Protein AF-A0A072TJ03-F1 (afdb_monomer_lite)

Foldseek 3Di:
DDDDPVPDDDDLPDKDWADDPDQADDDPQKDWDWDQDPLNQDIWIWIQHNVRDIGRDLVSVQVVCVVPVDPVRDHSVSDDGDGTGIDPVSDDVVSVVVVVVVVVVD

Secondary structure (DSSP, 8-state):
----GGG----TTS--EEPPS-PPPPPTT-EEEEEE-TTSS-EEEEEE-TTS-EE-SHHHHHHHHHHS--TT---GGG----PPEE-GGGS-HHHHHHHHHHHTT-

Radius of gyration: 17.89 Å; chains: 1; bounding box: 37×45×46 Å

InterPro domains:
  IPR001739 Methyl-CpG DNA binding [PF01429] (24-88)
  IPR001739 Methyl-CpG DNA binding [PS50982] (16-86)
  IPR001739 Methyl-CpG DNA binding [SM00391] (18-93)
  IPR016177 DNA-binding domain superfamily [SSF54171] (2-91)

Organism: Medicago truncatula (NCBI:txid3880)

Sequence (106 aa):
MVYDPADIEYDSSRIWVIYKPNIPKTPQGFKRIMVLRKDYSKLDSNYITPTGKNLRTRNEIATYLKDHPQPSGVSASEFNFSSPKVMQDTIPEFIVKLKDSAEKKS

Structure (mmCIF, N/CA/C/O backbone):
data_AF-A0A072TJ03-F1
#
_entry.id   AF-A0A072TJ03-F1
#
loop_
_atom_site.group_PDB
_atom_site.id
_atom_site.type_symbol
_atom_site.label_atom_id
_atom_site.label_alt_id
_atom_site.label_comp_id
_atom_site.label_asym_id
_atom_site.label_entity_id
_atom_site.label_seq_id
_atom_site.pdbx_PDB_ins_code
_atom_site.Cartn_x
_atom_site.Cartn_y
_atom_site.Cartn_z
_atom_site.occupancy
_atom_site.B_iso_or_equiv
_atom_site.auth_seq_id
_atom_site.auth_comp_id
_atom_site.auth_asym_id
_atom_site.auth_atom_id
_atom_site.pdbx_PDB_model_num
ATOM 1 N N . MET A 1 1 ? 15.581 -27.764 1.364 1.00 39.78 1 MET A N 1
ATOM 2 C CA . MET A 1 1 ? 16.361 -26.844 0.515 1.00 39.78 1 MET A CA 1
ATOM 3 C C . MET A 1 1 ? 15.803 -25.460 0.767 1.00 39.78 1 MET A C 1
ATOM 5 O O . MET A 1 1 ? 14.614 -25.258 0.554 1.00 39.78 1 MET A O 1
ATOM 9 N N . VAL A 1 2 ? 16.599 -24.586 1.371 1.00 45.44 2 VAL A N 1
ATOM 10 C CA . VAL A 1 2 ? 16.215 -23.203 1.672 1.00 45.44 2 VAL A CA 1
ATOM 11 C C . VAL A 1 2 ? 16.687 -22.402 0.463 1.00 45.44 2 VAL A C 1
ATOM 13 O O . VAL A 1 2 ? 17.881 -22.419 0.188 1.00 45.44 2 VAL A O 1
ATOM 16 N N . TYR A 1 3 ? 15.774 -21.826 -0.317 1.00 45.59 3 TYR A N 1
ATOM 17 C CA . TYR A 1 3 ? 16.163 -20.914 -1.395 1.00 45.59 3 TYR A CA 1
ATOM 18 C C . TYR A 1 3 ? 16.737 -19.649 -0.752 1.00 45.59 3 TYR A C 1
ATOM 20 O O . TYR A 1 3 ? 16.064 -19.047 0.091 1.00 45.59 3 TYR A O 1
ATOM 28 N N . ASP A 1 4 ? 17.960 -19.267 -1.118 1.00 53.72 4 ASP A N 1
ATOM 29 C CA . ASP A 1 4 ? 18.486 -17.950 -0.775 1.00 53.72 4 ASP A CA 1
ATOM 30 C C . ASP A 1 4 ? 17.688 -16.911 -1.589 1.00 53.72 4 ASP A C 1
ATOM 32 O O . ASP A 1 4 ? 17.541 -17.074 -2.805 1.00 53.72 4 ASP A O 1
ATOM 36 N N . PRO A 1 5 ? 17.100 -15.868 -0.972 1.00 54.75 5 PRO A N 1
ATOM 37 C CA . PRO A 1 5 ? 16.388 -14.819 -1.704 1.00 54.75 5 PRO A CA 1
ATOM 38 C C . PRO A 1 5 ? 17.244 -14.107 -2.770 1.00 54.75 5 PRO A C 1
ATOM 40 O O . PRO A 1 5 ? 16.680 -13.389 -3.596 1.00 54.75 5 PRO A O 1
ATOM 43 N N . ALA A 1 6 ? 18.568 -14.299 -2.771 1.00 58.19 6 ALA A N 1
ATOM 44 C CA . ALA A 1 6 ? 19.477 -13.802 -3.800 1.00 58.19 6 ALA A CA 1
ATOM 45 C C . ALA A 1 6 ? 19.454 -14.586 -5.135 1.00 58.19 6 ALA A C 1
ATOM 47 O O . ALA A 1 6 ? 19.929 -14.050 -6.132 1.00 58.19 6 ALA A O 1
ATOM 48 N N . ASP A 1 7 ? 18.869 -15.790 -5.192 1.00 57.75 7 ASP A N 1
ATOM 49 C CA . ASP A 1 7 ? 18.930 -16.676 -6.376 1.00 57.75 7 ASP A CA 1
ATOM 50 C C . ASP A 1 7 ? 17.743 -16.529 -7.346 1.00 57.75 7 ASP A C 1
ATOM 52 O O . ASP A 1 7 ? 17.534 -17.353 -8.239 1.00 57.75 7 ASP A O 1
ATOM 56 N N . ILE A 1 8 ? 16.912 -15.501 -7.171 1.00 68.00 8 ILE A N 1
ATOM 57 C CA . ILE A 1 8 ? 15.801 -15.249 -8.089 1.00 68.00 8 ILE A CA 1
ATOM 58 C C . ILE A 1 8 ? 16.332 -14.458 -9.288 1.00 68.00 8 ILE A C 1
ATOM 60 O O . ILE A 1 8 ? 16.556 -13.252 -9.192 1.00 68.00 8 ILE A O 1
ATOM 64 N N . GLU A 1 9 ? 16.513 -15.131 -10.427 1.00 65.50 9 GLU A N 1
ATOM 65 C CA . GLU A 1 9 ? 16.776 -14.455 -11.699 1.00 65.50 9 GLU A CA 1
ATOM 66 C C . GLU A 1 9 ? 15.559 -13.614 -12.105 1.00 65.50 9 GLU A C 1
ATOM 68 O O . GLU A 1 9 ? 14.456 -14.115 -12.344 1.00 65.50 9 GLU A O 1
ATOM 73 N N . TYR A 1 10 ? 15.769 -12.303 -12.164 1.00 64.50 10 TYR A N 1
ATOM 74 C CA . TYR A 1 10 ? 14.776 -11.342 -12.614 1.00 64.50 10 TYR A CA 1
ATOM 75 C C . TYR A 1 10 ? 14.665 -11.414 -14.138 1.00 64.50 10 TYR A C 1
ATOM 77 O O . TYR A 1 10 ? 15.500 -10.856 -14.848 1.00 64.50 10 TYR A O 1
ATOM 85 N N . ASP A 1 11 ? 13.634 -12.078 -14.658 1.00 67.81 11 ASP A N 1
ATOM 86 C CA . ASP A 1 11 ? 13.281 -11.936 -16.070 1.00 67.81 11 ASP A CA 1
ATOM 87 C C . ASP A 1 11 ? 12.368 -10.714 -16.293 1.00 67.81 11 ASP A C 1
ATOM 89 O O . ASP A 1 11 ? 11.627 -10.277 -15.405 1.00 67.81 11 ASP A O 1
ATOM 93 N N . SER A 1 12 ? 12.419 -10.144 -17.497 1.00 64.62 12 SER A N 1
ATOM 94 C CA . SER A 1 12 ? 11.573 -9.018 -17.914 1.00 64.62 12 SER A CA 1
ATOM 95 C C . SER A 1 12 ? 10.163 -9.449 -18.341 1.00 64.62 12 SER A C 1
ATOM 97 O O . SER A 1 12 ? 9.393 -8.635 -18.854 1.00 64.62 12 SER A O 1
ATOM 99 N N . SER A 1 13 ? 9.791 -10.720 -18.132 1.00 69.31 13 SER A N 1
ATOM 100 C CA . SER A 1 13 ? 8.449 -11.218 -18.455 1.00 69.31 13 SER A CA 1
ATOM 101 C C . SER A 1 13 ? 7.402 -10.762 -17.433 1.00 69.31 13 SER A C 1
ATOM 103 O O . SER A 1 13 ? 6.198 -10.820 -17.700 1.00 69.31 13 SER A O 1
ATOM 105 N N . ARG A 1 14 ? 7.844 -10.300 -16.254 1.00 75.50 14 ARG A N 1
ATOM 106 C CA . ARG A 1 14 ? 6.997 -9.868 -15.136 1.00 75.50 14 ARG A CA 1
ATOM 107 C C . ARG A 1 14 ? 7.518 -8.576 -14.522 1.00 75.50 14 ARG A C 1
ATOM 109 O O . ARG A 1 14 ? 8.696 -8.256 -14.599 1.00 75.50 14 ARG A O 1
ATOM 116 N N . ILE A 1 15 ? 6.616 -7.861 -13.855 1.00 81.56 15 ILE A N 1
ATOM 117 C CA . ILE A 1 15 ? 6.956 -6.647 -13.112 1.00 81.56 15 ILE A CA 1
ATOM 118 C C . ILE A 1 15 ? 7.353 -7.032 -11.700 1.00 81.56 15 ILE A C 1
ATOM 120 O O . ILE A 1 15 ? 6.561 -7.623 -10.959 1.00 81.56 15 ILE A O 1
ATOM 124 N N . TRP A 1 16 ? 8.563 -6.646 -11.323 1.00 82.44 16 TRP A N 1
ATOM 125 C CA . TRP A 1 16 ? 9.123 -6.946 -10.019 1.00 82.44 16 TRP A CA 1
ATOM 126 C C . TRP A 1 16 ? 8.909 -5.796 -9.041 1.00 82.44 16 TRP A C 1
ATOM 128 O O . TRP A 1 16 ? 8.929 -4.609 -9.393 1.00 82.44 16 TRP A O 1
ATOM 138 N N . VAL A 1 17 ? 8.686 -6.159 -7.778 1.00 85.50 17 VAL A N 1
ATOM 139 C CA . VAL A 1 17 ? 8.510 -5.208 -6.682 1.00 85.50 17 VAL A CA 1
ATOM 140 C C . VAL A 1 17 ? 9.380 -5.587 -5.493 1.00 85.50 17 VAL A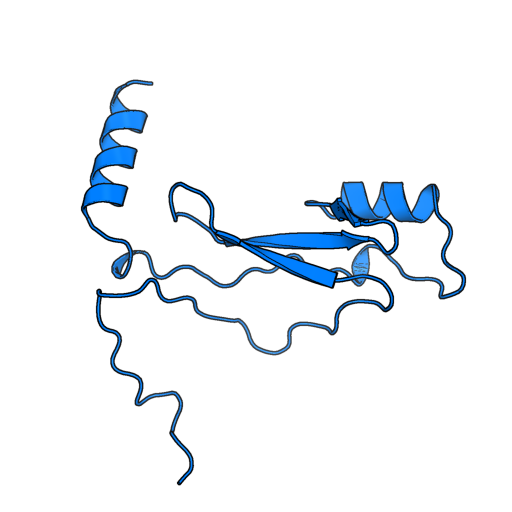 C 1
ATOM 142 O O . VAL A 1 17 ? 9.452 -6.750 -5.108 1.00 85.50 17 VAL A O 1
ATOM 145 N N . ILE A 1 18 ? 10.001 -4.586 -4.870 1.00 83.50 18 ILE A N 1
ATOM 146 C CA . ILE A 1 18 ? 10.853 -4.777 -3.693 1.00 83.50 18 ILE A CA 1
ATOM 147 C C . ILE A 1 18 ? 10.095 -4.321 -2.450 1.00 83.50 18 ILE A C 1
ATOM 149 O O . ILE A 1 18 ? 9.775 -3.135 -2.298 1.00 83.50 18 ILE A O 1
ATOM 153 N N . TYR A 1 19 ? 9.813 -5.263 -1.550 1.00 80.75 19 TYR A N 1
ATOM 154 C CA . TYR A 1 19 ? 9.220 -4.975 -0.247 1.00 80.75 19 TYR A CA 1
ATOM 155 C C . TYR A 1 19 ? 10.270 -4.475 0.742 1.00 80.75 19 TYR A C 1
ATOM 157 O O . TYR A 1 19 ? 11.399 -4.956 0.781 1.00 80.75 19 TYR A O 1
ATOM 165 N N . LYS A 1 20 ? 9.866 -3.535 1.599 1.00 79.38 20 LYS A N 1
ATOM 166 C CA . LYS A 1 20 ? 10.642 -3.197 2.794 1.00 79.38 20 LYS A CA 1
ATOM 167 C C . LYS A 1 20 ? 10.330 -4.208 3.903 1.00 79.38 20 LYS A C 1
ATOM 169 O O . LYS A 1 20 ? 9.153 -4.535 4.075 1.00 79.38 20 LYS A O 1
ATOM 174 N N . PRO A 1 21 ? 11.332 -4.678 4.664 1.00 77.06 21 PRO A N 1
ATOM 175 C CA . PRO A 1 21 ? 11.087 -5.508 5.838 1.00 77.06 21 PRO A CA 1
ATOM 176 C C . PRO A 1 21 ? 10.352 -4.717 6.933 1.00 77.06 21 PRO A C 1
ATOM 178 O O . PRO A 1 21 ? 10.278 -3.487 6.888 1.00 77.06 21 PRO A O 1
ATOM 181 N N . ASN A 1 22 ? 9.829 -5.429 7.936 1.00 79.81 22 ASN A N 1
ATOM 182 C CA . ASN A 1 22 ? 9.220 -4.857 9.148 1.00 79.81 22 ASN A CA 1
ATOM 183 C C . ASN A 1 22 ? 7.977 -3.984 8.901 1.00 79.81 22 ASN A C 1
ATOM 185 O O . ASN A 1 22 ? 7.768 -2.960 9.552 1.00 79.81 22 ASN A O 1
ATOM 189 N N . ILE A 1 23 ? 7.120 -4.390 7.962 1.00 80.19 23 ILE A N 1
ATOM 190 C CA . ILE A 1 23 ? 5.814 -3.752 7.775 1.00 80.19 23 ILE A CA 1
ATOM 191 C C . ILE A 1 23 ? 4.915 -4.117 8.970 1.00 80.19 23 ILE A C 1
ATOM 193 O O . ILE A 1 23 ? 4.703 -5.307 9.210 1.00 80.19 23 ILE A O 1
ATOM 197 N N . PRO A 1 24 ? 4.347 -3.132 9.693 1.00 84.50 24 PRO A N 1
ATOM 198 C CA . PRO A 1 24 ? 3.424 -3.397 10.788 1.00 84.50 24 PRO A CA 1
ATOM 199 C C . PRO A 1 24 ? 2.217 -4.213 10.329 1.00 84.50 24 PRO A C 1
ATOM 201 O O . PRO A 1 24 ? 1.725 -4.060 9.204 1.00 84.50 24 PRO A O 1
ATOM 204 N N . LYS A 1 25 ? 1.713 -5.064 11.225 1.00 86.44 25 LYS A N 1
ATOM 205 C CA . LYS A 1 25 ? 0.488 -5.823 10.979 1.00 86.44 25 LYS A CA 1
ATOM 206 C C 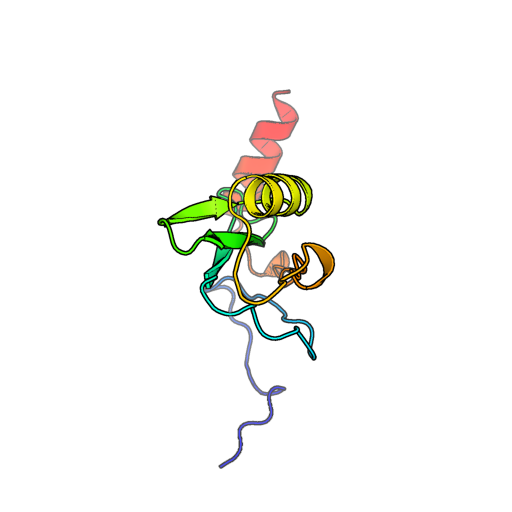. LYS A 1 25 ? -0.679 -4.855 10.782 1.00 86.44 25 LYS A C 1
ATOM 208 O O . LYS A 1 25 ? -0.786 -3.845 11.469 1.00 86.44 25 LYS A O 1
ATOM 213 N N . THR A 1 26 ? -1.554 -5.168 9.831 1.00 90.12 26 THR A N 1
ATOM 214 C CA . THR A 1 26 ? -2.763 -4.370 9.596 1.00 90.12 26 THR A CA 1
ATOM 215 C C . THR A 1 26 ? -3.692 -4.446 10.813 1.00 90.12 26 THR A C 1
ATOM 217 O O . THR A 1 26 ? -3.901 -5.557 11.313 1.00 90.12 26 THR A O 1
ATOM 220 N N . PRO A 1 27 ? -4.262 -3.313 11.270 1.00 90.81 27 PRO A N 1
ATOM 221 C CA . PRO A 1 27 ? -5.233 -3.307 12.360 1.00 90.81 27 PRO A CA 1
ATOM 222 C C . PRO A 1 27 ? -6.422 -4.239 12.098 1.00 90.81 27 PRO A C 1
ATOM 224 O O . PRO A 1 27 ? -6.873 -4.399 10.960 1.00 90.81 27 PRO A O 1
ATOM 227 N N . GLN A 1 28 ? -6.945 -4.855 13.160 1.00 88.94 28 GLN A N 1
ATOM 228 C CA . GLN A 1 28 ? -8.042 -5.819 13.059 1.00 88.94 28 GLN A CA 1
ATOM 229 C C . GLN A 1 28 ? -9.291 -5.197 12.413 1.00 88.94 28 GLN A C 1
ATOM 231 O O . GLN A 1 28 ? -9.633 -4.043 12.657 1.00 88.94 28 GLN A O 1
ATOM 236 N N . GLY A 1 29 ? -9.975 -5.977 11.572 1.00 89.19 29 GLY A N 1
ATOM 237 C CA . GLY A 1 29 ? -11.168 -5.539 10.838 1.00 89.19 29 GLY A CA 1
ATOM 238 C C . GLY A 1 29 ? -10.865 -4.780 9.544 1.00 89.19 29 GLY A C 1
ATOM 239 O O . GLY A 1 29 ? -11.744 -4.668 8.693 1.00 89.19 29 GLY A O 1
ATOM 240 N N . PHE A 1 30 ? -9.627 -4.329 9.344 1.00 93.12 30 PHE A N 1
ATOM 241 C CA . PHE A 1 30 ? -9.191 -3.726 8.091 1.00 93.12 30 PHE A CA 1
ATOM 242 C C . PHE A 1 30 ? -8.424 -4.737 7.241 1.00 93.12 30 PHE A C 1
ATOM 244 O O . PHE A 1 30 ? -7.750 -5.635 7.748 1.00 93.12 30 PHE A O 1
ATOM 251 N N . LYS A 1 31 ? -8.497 -4.573 5.921 1.00 93.62 31 LYS A N 1
ATOM 252 C CA . LYS A 1 31 ? -7.676 -5.328 4.970 1.00 93.62 31 LYS A CA 1
ATOM 253 C C . LYS A 1 31 ? -6.804 -4.362 4.195 1.00 93.62 31 LYS A C 1
ATOM 255 O O . LYS A 1 31 ? -7.317 -3.462 3.536 1.00 93.62 31 LYS A O 1
ATOM 260 N N . ARG A 1 32 ? -5.490 -4.553 4.251 1.00 93.75 32 ARG A N 1
ATOM 261 C CA . ARG A 1 32 ? -4.560 -3.803 3.412 1.00 93.75 32 ARG A CA 1
ATOM 262 C C . ARG A 1 32 ? -4.526 -4.422 2.021 1.00 93.75 32 ARG A C 1
ATOM 264 O O . ARG A 1 32 ? -4.306 -5.622 1.890 1.00 93.75 32 ARG A O 1
ATOM 271 N N . ILE A 1 33 ? -4.717 -3.597 1.001 1.00 92.88 33 ILE A N 1
ATOM 272 C CA . ILE A 1 33 ? -4.622 -3.993 -0.403 1.00 92.88 33 ILE A CA 1
ATOM 273 C C . ILE A 1 33 ? -3.620 -3.113 -1.137 1.00 92.88 33 ILE A C 1
ATOM 275 O O . ILE A 1 33 ? -3.277 -2.011 -0.705 1.00 92.88 33 ILE A O 1
ATOM 279 N N . MET A 1 34 ? -3.144 -3.627 -2.260 1.00 91.69 34 MET A N 1
ATOM 280 C CA . MET A 1 34 ? -2.060 -3.047 -3.030 1.00 91.69 34 MET A CA 1
ATOM 281 C C . MET A 1 34 ? -2.524 -2.899 -4.467 1.00 91.69 34 MET A C 1
ATOM 283 O O . MET A 1 34 ? -2.946 -3.873 -5.084 1.00 91.69 34 MET A O 1
ATOM 287 N N . VAL A 1 35 ? -2.510 -1.667 -4.967 1.00 91.62 35 VAL A N 1
ATOM 288 C CA . VAL A 1 35 ? -3.050 -1.326 -6.283 1.00 91.62 35 VAL A CA 1
ATOM 289 C C . VAL A 1 35 ? -1.919 -0.795 -7.144 1.00 91.62 35 VAL A C 1
ATOM 291 O O . VAL A 1 35 ? -1.366 0.266 -6.863 1.00 91.62 35 VAL A O 1
ATOM 294 N N . LEU A 1 36 ? -1.563 -1.538 -8.189 1.00 90.12 36 LEU A N 1
ATOM 295 C CA . LEU A 1 36 ? -0.631 -1.065 -9.204 1.00 90.12 36 LEU A CA 1
ATOM 296 C C . LEU A 1 36 ? -1.335 -0.016 -10.066 1.00 90.12 36 LEU A C 1
ATOM 298 O O . LEU A 1 36 ? -2.441 -0.251 -10.560 1.00 90.12 36 LEU A O 1
ATOM 302 N N . ARG A 1 37 ? -0.722 1.159 -10.222 1.00 89.69 37 ARG A N 1
ATOM 303 C CA . ARG A 1 37 ? -1.263 2.190 -11.109 1.00 89.69 37 ARG A CA 1
ATOM 304 C C . ARG A 1 37 ? -1.270 1.690 -12.551 1.00 89.69 37 ARG A C 1
ATOM 306 O O . ARG A 1 37 ? -0.414 0.904 -12.943 1.00 89.69 37 ARG A O 1
ATOM 313 N N . LYS A 1 38 ? -2.217 2.185 -13.353 1.00 86.88 38 LYS A N 1
ATOM 314 C CA . LYS A 1 38 ? -2.354 1.813 -14.776 1.00 86.88 38 LYS A CA 1
ATOM 315 C C . LYS A 1 38 ? -1.105 2.116 -15.603 1.00 86.88 38 LYS A C 1
ATOM 317 O O . LYS A 1 38 ? -0.867 1.473 -16.612 1.00 86.88 38 LYS A O 1
ATOM 322 N N . ASP A 1 39 ? -0.344 3.115 -15.179 1.00 82.94 39 ASP A N 1
ATOM 323 C CA . ASP A 1 39 ? 0.902 3.535 -15.802 1.00 82.94 39 ASP A CA 1
ATOM 324 C C . ASP A 1 39 ? 2.116 2.775 -15.233 1.00 82.94 39 ASP A C 1
ATOM 326 O O . ASP A 1 39 ? 3.251 3.068 -15.590 1.00 82.94 39 ASP A O 1
ATOM 330 N N . TYR A 1 40 ? 1.914 1.827 -14.315 1.00 84.62 40 TYR A N 1
ATOM 331 C CA . TYR A 1 40 ? 2.959 1.008 -13.702 1.00 84.62 40 TYR A CA 1
ATOM 332 C C . TYR A 1 40 ? 4.048 1.799 -12.954 1.00 84.62 40 TYR A C 1
ATOM 334 O O . TYR A 1 40 ? 5.038 1.223 -12.515 1.00 84.62 40 TYR A O 1
ATOM 342 N N . SER A 1 41 ? 3.875 3.112 -12.744 1.00 83.31 41 SER A N 1
ATOM 343 C CA . SER A 1 41 ? 4.882 3.949 -12.071 1.00 83.31 41 SER A CA 1
ATOM 344 C C . SER A 1 41 ? 5.069 3.558 -10.612 1.00 83.31 41 SER A C 1
ATOM 346 O O . SER A 1 41 ? 6.174 3.617 -10.072 1.00 83.31 41 SER A O 1
ATOM 348 N N . LYS A 1 42 ? 3.970 3.186 -9.956 1.00 88.12 42 LYS A N 1
ATOM 349 C CA . LYS A 1 42 ? 3.923 2.983 -8.519 1.00 88.12 42 LYS A CA 1
ATOM 350 C C . LYS A 1 42 ? 2.823 2.008 -8.152 1.00 88.12 42 LYS A C 1
ATOM 352 O O . LYS A 1 42 ? 1.783 1.920 -8.804 1.00 88.12 42 LYS A O 1
ATOM 357 N N . LEU A 1 43 ? 3.055 1.324 -7.047 1.00 91.69 43 LEU A N 1
ATOM 358 C CA . LEU A 1 43 ? 2.043 0.563 -6.357 1.00 91.69 43 LEU A CA 1
ATOM 359 C C . LEU A 1 43 ? 1.576 1.375 -5.142 1.00 91.69 43 LEU A C 1
ATOM 361 O O . LEU A 1 43 ? 2.402 1.859 -4.372 1.00 91.69 43 LEU A O 1
ATOM 365 N N . ASP A 1 44 ? 0.275 1.580 -4.984 1.00 91.25 44 ASP A N 1
ATOM 366 C CA . ASP A 1 44 ? -0.309 2.318 -3.862 1.00 91.25 44 ASP A CA 1
ATOM 367 C C . ASP A 1 44 ? -0.859 1.343 -2.812 1.00 91.25 44 ASP A C 1
ATOM 369 O O . ASP A 1 44 ? -1.375 0.273 -3.138 1.00 91.25 44 ASP A O 1
ATOM 373 N N . SER A 1 45 ? -0.730 1.702 -1.533 1.00 92.81 45 SER A N 1
ATOM 374 C CA . SER A 1 45 ? -1.304 0.932 -0.422 1.00 92.81 45 SER A CA 1
ATOM 375 C C . SER A 1 45 ? -2.633 1.541 -0.012 1.00 92.81 45 SER A C 1
ATOM 377 O O . SER A 1 45 ? -2.654 2.682 0.434 1.00 92.81 45 SER A O 1
ATOM 379 N N . ASN A 1 46 ? -3.706 0.763 -0.088 1.00 94.69 46 ASN A N 1
ATOM 380 C CA . ASN A 1 46 ? -5.030 1.183 0.355 1.00 94.69 46 ASN A CA 1
ATOM 381 C C . ASN A 1 46 ? -5.540 0.254 1.460 1.00 94.69 46 ASN A C 1
ATOM 383 O O . ASN A 1 46 ? -5.016 -0.844 1.664 1.00 94.69 46 ASN A O 1
ATOM 387 N N . TYR A 1 47 ? -6.595 0.678 2.146 1.00 95.38 47 TYR A N 1
ATOM 388 C CA . TYR A 1 47 ? -7.247 -0.103 3.189 1.00 95.38 47 TYR A CA 1
ATOM 389 C C . TYR A 1 47 ? -8.734 -0.257 2.904 1.00 95.38 47 TYR A C 1
ATOM 391 O O . TYR A 1 47 ? -9.435 0.716 2.640 1.00 95.38 47 TYR A O 1
ATOM 399 N N . ILE A 1 48 ? -9.219 -1.490 2.990 1.00 95.69 48 ILE A N 1
ATOM 400 C CA . ILE A 1 48 ? -10.641 -1.807 2.994 1.00 95.69 48 ILE A CA 1
ATOM 401 C C . ILE A 1 48 ? -11.105 -1.857 4.447 1.00 95.69 48 ILE A C 1
ATOM 403 O O . ILE A 1 48 ? -10.545 -2.592 5.263 1.00 95.69 48 ILE A O 1
ATOM 407 N N . THR A 1 49 ? -12.103 -1.042 4.758 1.00 93.94 49 THR A N 1
ATOM 408 C CA . THR A 1 49 ? -12.772 -0.982 6.064 1.00 93.94 49 THR A CA 1
ATOM 409 C C . THR A 1 49 ? -13.616 -2.237 6.320 1.00 93.94 49 THR A C 1
ATOM 411 O O . THR A 1 49 ? -13.954 -2.946 5.366 1.00 93.94 49 THR A O 1
ATOM 414 N N . PRO A 1 50 ? -14.044 -2.493 7.571 1.00 90.25 50 PRO A N 1
ATOM 415 C CA . PRO A 1 50 ? -14.990 -3.572 7.870 1.00 90.25 50 PRO A CA 1
ATOM 416 C C . PRO A 1 50 ? -16.298 -3.496 7.067 1.00 90.25 50 PRO A C 1
ATOM 418 O O . PRO A 1 50 ? -16.909 -4.523 6.794 1.00 90.25 50 PRO A O 1
ATOM 421 N N . THR A 1 51 ? -16.711 -2.291 6.660 1.00 90.25 51 THR A N 1
ATOM 422 C CA . THR A 1 51 ? -17.919 -2.043 5.855 1.00 90.25 51 THR A CA 1
ATOM 423 C C . THR A 1 51 ? -17.672 -2.132 4.346 1.00 90.25 51 THR A C 1
ATOM 425 O O . THR A 1 51 ? -18.585 -1.924 3.554 1.00 90.25 51 THR A O 1
ATOM 428 N N . GLY A 1 52 ? -16.441 -2.435 3.917 1.00 92.56 52 GLY A N 1
ATOM 429 C CA . GLY A 1 52 ? -16.075 -2.592 2.508 1.00 92.56 52 GLY A CA 1
ATOM 430 C C . GLY A 1 52 ? -15.627 -1.304 1.806 1.00 92.56 52 GLY A C 1
ATOM 431 O O . GLY A 1 52 ? -15.179 -1.361 0.661 1.00 92.56 52 GLY A O 1
ATOM 432 N N . LYS A 1 53 ? -15.671 -0.142 2.471 1.00 95.06 53 LYS A N 1
ATOM 433 C CA . LYS A 1 53 ? -15.173 1.127 1.911 1.00 95.06 53 LYS A CA 1
ATOM 434 C C . LYS A 1 53 ? -13.655 1.096 1.727 1.00 95.06 53 LYS A C 1
ATOM 436 O O . LYS A 1 53 ? -12.936 0.678 2.631 1.00 95.06 53 LYS A O 1
ATOM 441 N N . ASN A 1 54 ? -13.186 1.588 0.583 1.00 96.00 54 ASN A N 1
ATOM 442 C CA . ASN A 1 54 ? -11.771 1.703 0.239 1.00 96.00 54 ASN A CA 1
ATOM 443 C C . ASN A 1 54 ? -11.230 3.092 0.615 1.00 96.00 54 ASN A C 1
ATOM 445 O O . ASN A 1 54 ? -11.762 4.097 0.148 1.00 96.00 54 ASN A O 1
ATOM 449 N N . LEU A 1 55 ? -10.186 3.134 1.443 1.00 95.81 55 LEU A N 1
ATOM 450 C CA . LEU A 1 55 ? -9.529 4.343 1.941 1.00 95.81 55 LEU A CA 1
ATOM 451 C C . LEU A 1 55 ? -8.082 4.379 1.440 1.00 95.81 55 LEU A C 1
ATOM 453 O O . LEU A 1 55 ? -7.341 3.401 1.583 1.00 95.81 55 LEU A O 1
ATOM 457 N N . ARG A 1 56 ? -7.674 5.504 0.849 1.00 95.06 56 ARG A N 1
ATOM 458 C CA . ARG A 1 56 ? -6.396 5.639 0.127 1.00 95.06 56 ARG A CA 1
ATOM 459 C C . ARG A 1 56 ? -5.371 6.472 0.885 1.00 95.06 56 ARG A C 1
ATOM 461 O O . ARG A 1 56 ? -4.185 6.429 0.575 1.00 95.06 56 ARG A O 1
ATOM 468 N N . THR A 1 57 ? -5.816 7.233 1.877 1.00 94.88 57 THR A N 1
ATOM 469 C CA . THR A 1 57 ? -4.978 8.168 2.625 1.00 94.88 57 THR A CA 1
ATOM 470 C C . THR A 1 57 ? -5.179 8.037 4.127 1.00 94.88 57 THR A C 1
ATOM 472 O O . THR A 1 57 ? -6.219 7.590 4.612 1.00 94.88 57 THR A O 1
ATOM 475 N N . ARG A 1 58 ? -4.181 8.489 4.893 1.00 93.94 58 ARG A N 1
ATOM 476 C CA . ARG A 1 58 ? -4.276 8.545 6.356 1.00 93.94 58 ARG A CA 1
ATOM 477 C C . ARG A 1 58 ? -5.390 9.484 6.829 1.00 93.94 58 ARG A C 1
ATOM 479 O O . ARG A 1 58 ? -6.042 9.173 7.818 1.00 93.94 58 ARG A O 1
ATOM 486 N N . ASN A 1 59 ? -5.635 10.583 6.112 1.00 95.31 59 ASN A N 1
ATOM 487 C CA . ASN A 1 59 ? -6.706 11.523 6.448 1.00 95.31 59 ASN A CA 1
ATOM 488 C C . ASN A 1 59 ? -8.083 10.873 6.295 1.00 95.31 59 ASN A C 1
ATOM 490 O O . ASN A 1 59 ? -8.900 10.982 7.200 1.00 95.31 59 ASN A O 1
ATOM 494 N N . GLU A 1 60 ? -8.314 10.128 5.211 1.00 95.56 60 GLU A N 1
ATOM 495 C CA . GLU A 1 60 ? -9.559 9.369 5.038 1.00 95.56 60 GLU A CA 1
ATOM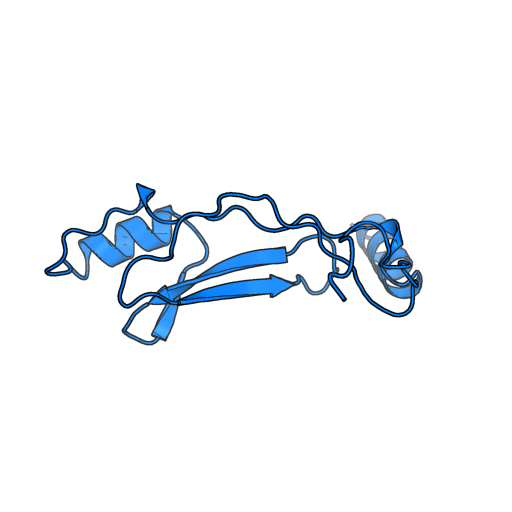 496 C C . GLU A 1 60 ? -9.768 8.336 6.151 1.00 95.56 60 GLU A C 1
ATOM 498 O O . GLU A 1 60 ? -10.895 8.146 6.603 1.00 95.56 60 GLU A O 1
ATOM 503 N N . ILE A 1 61 ? -8.693 7.692 6.623 1.00 94.38 61 ILE A N 1
ATOM 504 C CA . ILE A 1 61 ? -8.760 6.789 7.778 1.00 94.38 61 ILE A CA 1
ATOM 505 C C . ILE A 1 61 ? -9.110 7.544 9.057 1.00 94.38 61 ILE A C 1
ATOM 507 O O . ILE A 1 61 ? -9.991 7.102 9.787 1.00 94.38 61 ILE A O 1
ATOM 511 N N . ALA A 1 62 ? -8.468 8.682 9.323 1.00 93.50 62 ALA A N 1
ATOM 512 C CA . ALA A 1 62 ? -8.767 9.490 10.501 1.00 93.50 62 ALA A CA 1
ATOM 513 C C . ALA A 1 62 ? -10.236 9.949 10.518 1.00 93.50 62 ALA A C 1
ATOM 515 O O . ALA A 1 62 ? -10.905 9.818 11.541 1.00 93.50 62 ALA A O 1
ATOM 516 N N . THR A 1 63 ? -10.759 10.411 9.378 1.00 94.75 63 THR A N 1
ATOM 517 C CA . THR A 1 63 ? -12.180 10.752 9.228 1.00 94.75 63 THR A CA 1
ATOM 518 C C . THR A 1 63 ? -13.069 9.532 9.454 1.00 94.75 63 THR A C 1
ATOM 520 O O . THR A 1 63 ? -13.998 9.597 10.250 1.00 94.75 63 THR A O 1
ATOM 523 N N . TYR A 1 64 ? -12.750 8.390 8.836 1.00 93.38 64 TYR A N 1
ATOM 524 C CA . TYR A 1 64 ? -13.536 7.167 9.007 1.00 93.38 64 TYR A CA 1
ATOM 525 C C . TYR A 1 64 ? -13.611 6.716 10.471 1.00 93.38 64 TYR A C 1
ATOM 527 O O . TYR A 1 64 ? -14.694 6.374 10.934 1.00 93.38 64 TYR A O 1
ATOM 535 N N . LEU A 1 65 ? -12.488 6.731 11.197 1.00 92.25 65 LEU A N 1
ATOM 536 C CA . LEU A 1 65 ? -12.421 6.331 12.608 1.00 92.25 65 LEU A CA 1
ATOM 537 C C . LEU A 1 65 ? -13.180 7.293 13.529 1.00 92.25 65 LEU A C 1
ATOM 539 O O . LEU A 1 65 ? -13.727 6.856 14.538 1.00 92.25 65 LEU A O 1
ATOM 543 N N . LYS A 1 66 ? -13.236 8.584 13.180 1.00 91.50 66 LYS A N 1
ATOM 544 C CA . LYS A 1 66 ? -14.052 9.571 13.896 1.00 91.50 66 LYS A CA 1
ATOM 545 C C . LYS A 1 66 ? -15.548 9.296 13.718 1.00 91.50 66 LYS A C 1
ATOM 547 O O . LYS A 1 66 ? -16.294 9.383 14.687 1.00 91.50 66 LYS A O 1
ATOM 552 N N . ASP A 1 67 ? -15.960 8.949 12.502 1.00 92.12 67 ASP A N 1
ATOM 553 C CA . ASP A 1 67 ? -17.365 8.683 12.172 1.00 92.12 67 ASP A CA 1
ATOM 554 C C . ASP A 1 67 ? -17.820 7.280 12.621 1.00 92.12 67 ASP A C 1
ATOM 556 O O . ASP A 1 67 ? -19.004 7.048 12.848 1.00 92.12 67 ASP A O 1
ATOM 560 N N . HIS A 1 68 ? -16.879 6.339 12.758 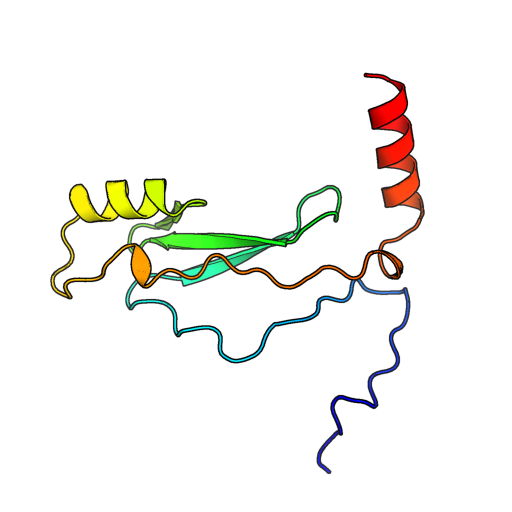1.00 88.62 68 HIS A N 1
ATOM 561 C CA . HIS A 1 68 ? -17.114 4.946 13.145 1.00 88.62 68 HIS A CA 1
ATOM 562 C C . HIS A 1 68 ? -16.187 4.570 14.311 1.00 88.62 68 HIS A C 1
ATOM 564 O O . HIS A 1 68 ? -15.192 3.864 14.098 1.00 88.62 68 HIS A O 1
ATOM 570 N N . PRO A 1 69 ? -16.474 5.044 15.537 1.00 81.25 69 PRO A N 1
ATOM 571 C CA . PRO A 1 69 ? -15.654 4.736 16.701 1.00 81.25 69 PRO A CA 1
ATOM 572 C C . PRO A 1 69 ? -15.608 3.220 16.931 1.00 81.25 69 PRO A C 1
ATOM 574 O O . PRO A 1 69 ? -16.615 2.577 17.226 1.00 81.25 69 PRO A O 1
ATOM 577 N N . GLN A 1 70 ? -14.421 2.640 16.751 1.00 72.06 70 GLN A N 1
ATOM 578 C CA . GLN A 1 70 ? -14.184 1.207 16.911 1.00 72.06 70 GLN A CA 1
ATOM 579 C C . GLN A 1 70 ? -14.024 0.859 18.401 1.00 72.06 70 GLN A C 1
ATOM 581 O O . GLN A 1 70 ? -13.312 1.579 19.106 1.00 72.06 70 GLN A O 1
ATOM 586 N N . PRO A 1 71 ? -14.554 -0.284 18.880 1.00 65.75 71 PRO A N 1
ATOM 587 C CA . PRO A 1 71 ? -14.386 -0.719 20.272 1.00 65.75 71 PRO A CA 1
ATOM 588 C C . PRO A 1 71 ? -12.918 -0.914 20.681 1.00 65.75 71 PRO A C 1
ATOM 590 O O . PRO A 1 71 ? -12.580 -0.831 21.855 1.00 65.75 71 PRO A O 1
ATOM 593 N N . SER A 1 72 ? -12.044 -1.190 19.708 1.00 69.44 72 SER A N 1
ATOM 594 C CA . SER A 1 72 ? -10.640 -1.551 19.911 1.00 69.44 72 SER A CA 1
ATOM 595 C C . SER A 1 72 ? -9.663 -0.367 19.947 1.00 69.44 72 SER A C 1
ATOM 597 O O . SER A 1 72 ? -8.464 -0.602 20.045 1.00 69.44 72 SER A O 1
ATOM 599 N N . GLY A 1 73 ? -10.131 0.886 19.852 1.00 76.00 73 GLY A N 1
ATOM 600 C CA . GLY A 1 73 ? -9.269 2.069 20.025 1.00 76.00 73 GLY A CA 1
ATOM 601 C C . GLY A 1 73 ? -8.203 2.283 18.939 1.00 76.00 73 GLY A C 1
ATOM 602 O O . GLY A 1 73 ? -7.207 2.954 19.188 1.00 76.00 73 GLY A O 1
ATOM 603 N N . VAL A 1 74 ? -8.402 1.718 17.743 1.00 87.56 74 VAL A N 1
ATOM 604 C CA . VAL A 1 74 ? -7.451 1.807 16.620 1.00 87.56 74 VAL A CA 1
ATOM 605 C C . VAL A 1 74 ? -7.217 3.263 16.205 1.00 87.56 74 VAL A C 1
ATOM 607 O O . VAL A 1 74 ? -8.167 4.007 15.962 1.00 87.56 74 VAL A O 1
ATOM 610 N N . SER A 1 75 ? -5.949 3.645 16.049 1.00 89.12 75 SER A N 1
ATOM 611 C CA . SER A 1 75 ? -5.508 4.972 15.609 1.00 89.12 75 SER A CA 1
ATOM 612 C C . SER A 1 75 ? -5.108 4.999 14.131 1.00 89.12 75 SER A C 1
ATOM 614 O O . SER A 1 75 ? -4.544 4.049 13.587 1.00 89.12 75 SER A O 1
ATOM 616 N N . ALA A 1 76 ? -5.289 6.151 13.476 1.00 90.50 76 ALA A N 1
ATOM 617 C CA . ALA A 1 76 ? -4.822 6.384 12.106 1.00 90.50 76 ALA A CA 1
ATOM 618 C C . ALA A 1 76 ? -3.289 6.238 11.943 1.00 90.50 76 ALA A C 1
ATOM 620 O O . ALA A 1 76 ? -2.801 6.010 10.832 1.00 90.50 76 ALA A O 1
ATOM 621 N N . SER A 1 77 ? -2.516 6.356 13.031 1.00 90.56 77 SER A N 1
ATOM 622 C CA . SER A 1 77 ? -1.058 6.161 13.029 1.00 90.56 77 SER A CA 1
ATOM 623 C C . SER A 1 77 ? -0.637 4.702 12.838 1.00 90.56 77 SER A C 1
ATOM 625 O O . SER A 1 77 ? 0.459 4.456 12.339 1.00 90.56 77 SER A O 1
ATOM 627 N N . GLU A 1 78 ? -1.502 3.740 13.165 1.00 90.50 78 GLU A N 1
ATOM 628 C CA . GLU A 1 78 ? -1.228 2.304 13.010 1.00 90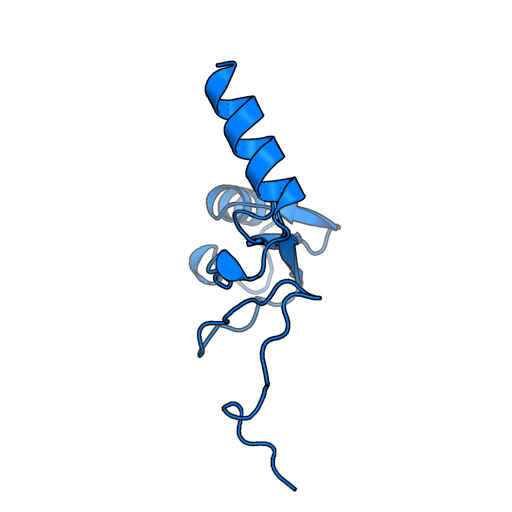.50 78 GLU A CA 1
ATOM 629 C C . GLU A 1 78 ? -1.290 1.844 11.543 1.00 90.50 78 GLU A C 1
ATOM 631 O O . GLU A 1 78 ? -0.843 0.752 11.191 1.00 90.50 78 GLU A O 1
ATOM 636 N N . PHE A 1 79 ? -1.808 2.692 10.652 1.00 92.00 79 PHE A N 1
ATOM 637 C CA . PHE A 1 79 ? -1.925 2.390 9.232 1.00 92.00 79 PHE A CA 1
ATOM 638 C C . PHE A 1 79 ? -0.655 2.783 8.475 1.00 92.00 79 PHE A C 1
ATOM 640 O O . PHE A 1 79 ? -0.304 3.962 8.320 1.00 92.00 79 PHE A O 1
ATOM 647 N N . ASN A 1 80 ? 0.019 1.762 7.941 1.00 91.31 80 ASN A N 1
ATOM 648 C CA . ASN A 1 80 ? 1.210 1.920 7.120 1.00 91.31 80 ASN A CA 1
ATOM 649 C C . ASN A 1 80 ? 0.855 2.012 5.625 1.00 91.31 80 ASN A C 1
ATOM 651 O O . ASN A 1 80 ? 0.393 1.046 5.016 1.00 91.31 80 ASN A O 1
ATOM 655 N N . PHE A 1 81 ? 1.123 3.162 5.012 1.00 90.69 81 PHE A N 1
ATOM 656 C CA . PHE A 1 81 ? 0.916 3.398 3.577 1.00 90.69 81 PHE A CA 1
ATOM 657 C C . PHE A 1 81 ? 2.176 3.136 2.730 1.00 90.69 81 PHE A C 1
ATOM 659 O O . PHE A 1 81 ? 2.175 3.386 1.527 1.00 90.69 81 PHE A O 1
ATOM 666 N N . SER A 1 82 ? 3.254 2.621 3.333 1.00 89.12 82 SER A N 1
ATOM 667 C CA . SER A 1 82 ? 4.510 2.313 2.638 1.00 89.12 82 SER A CA 1
ATOM 668 C C . SER A 1 82 ? 4.321 1.181 1.639 1.00 89.12 82 SER A C 1
ATOM 670 O O . SER A 1 82 ? 4.185 0.022 2.029 1.00 89.12 82 SER A O 1
ATOM 672 N N . SER A 1 83 ? 4.351 1.490 0.351 1.00 85.62 83 SER A N 1
ATOM 673 C CA . SER A 1 83 ? 4.289 0.493 -0.708 1.00 85.62 83 SER A CA 1
ATOM 674 C C . SER A 1 83 ? 5.676 0.011 -1.158 1.00 85.62 83 SER A C 1
ATOM 676 O O . SER A 1 83 ? 6.664 0.736 -1.008 1.00 85.62 83 SER A O 1
ATOM 678 N N . PRO A 1 84 ? 5.763 -1.209 -1.715 1.00 86.62 84 PRO A N 1
ATOM 679 C CA . PRO A 1 84 ? 6.927 -1.694 -2.432 1.00 86.62 84 PRO A CA 1
ATOM 680 C C . PRO A 1 84 ? 7.314 -0.760 -3.560 1.00 86.62 84 PRO A C 1
ATOM 682 O O . PRO A 1 84 ? 6.466 -0.114 -4.185 1.00 86.62 84 PRO A O 1
ATOM 685 N N . LYS A 1 85 ? 8.609 -0.742 -3.850 1.00 88.88 85 LYS A N 1
ATOM 686 C CA . LYS A 1 85 ? 9.131 -0.035 -5.011 1.00 88.88 85 LYS A CA 1
ATOM 687 C C . LYS A 1 85 ? 8.967 -0.924 -6.241 1.00 88.88 85 LYS A C 1
ATOM 689 O O . LYS A 1 85 ? 9.419 -2.064 -6.218 1.00 88.88 85 LYS A O 1
ATOM 694 N N . VAL A 1 86 ? 8.340 -0.394 -7.289 1.00 88.38 86 VAL A N 1
ATOM 695 C CA . VAL A 1 86 ? 8.303 -1.036 -8.611 1.00 88.38 86 VAL A CA 1
ATOM 696 C C . VAL A 1 86 ? 9.676 -0.882 -9.266 1.00 88.38 86 VAL A C 1
ATOM 698 O O . VAL A 1 86 ? 10.211 0.232 -9.301 1.00 88.38 86 VAL A O 1
ATOM 701 N N . MET A 1 87 ? 10.239 -1.983 -9.763 1.00 87.88 87 MET A N 1
ATOM 702 C CA . MET A 1 87 ? 11.488 -1.991 -10.529 1.00 87.88 87 MET A CA 1
ATOM 703 C C . MET A 1 87 ? 11.199 -1.521 -11.957 1.00 87.88 87 MET A C 1
ATOM 705 O O . MET A 1 87 ? 10.562 -2.230 -12.734 1.00 87.88 87 MET A O 1
ATOM 709 N N . GLN A 1 88 ? 11.578 -0.280 -12.271 1.00 82.69 88 GLN A N 1
ATOM 710 C CA . GLN A 1 88 ? 11.182 0.396 -13.518 1.00 82.69 88 GLN A CA 1
ATOM 711 C C . GLN A 1 88 ? 11.744 -0.296 -14.766 1.00 82.69 88 GLN A C 1
ATOM 713 O O . GLN A 1 88 ? 11.089 -0.349 -15.796 1.00 82.69 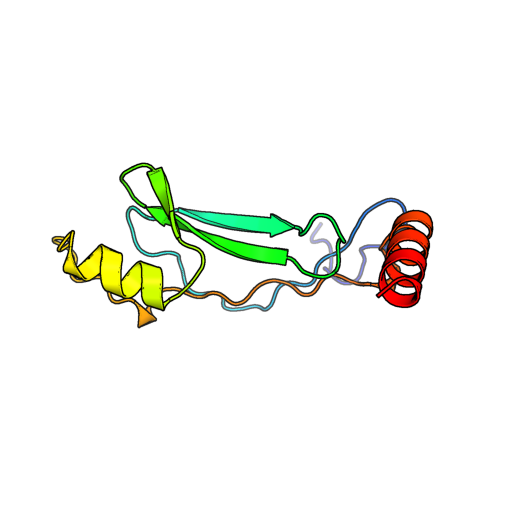88 GLN A O 1
ATOM 718 N N . ASP A 1 89 ? 12.926 -0.875 -14.627 1.00 82.50 89 ASP A N 1
ATOM 719 C CA . ASP A 1 89 ? 13.654 -1.719 -15.571 1.00 82.50 89 ASP A CA 1
ATOM 720 C C . ASP A 1 89 ? 12.921 -3.022 -15.937 1.00 82.50 89 ASP A C 1
ATOM 722 O O . ASP A 1 89 ? 13.226 -3.640 -16.951 1.00 82.50 89 ASP A O 1
ATOM 726 N N . THR A 1 90 ? 11.904 -3.403 -15.160 1.00 83.38 90 THR A N 1
ATOM 727 C CA . THR A 1 90 ? 11.057 -4.581 -15.421 1.00 83.38 90 THR A CA 1
ATOM 728 C C . THR A 1 90 ? 9.698 -4.216 -16.029 1.00 83.38 90 THR A C 1
ATOM 730 O O . THR A 1 90 ? 8.862 -5.084 -16.275 1.00 83.38 90 THR A O 1
ATOM 733 N N . ILE A 1 91 ? 9.445 -2.923 -16.269 1.00 82.50 91 ILE A N 1
ATOM 734 C CA . ILE A 1 91 ? 8.220 -2.455 -16.922 1.00 82.50 91 ILE A CA 1
ATOM 735 C C . ILE A 1 91 ? 8.377 -2.625 -18.440 1.00 82.50 91 ILE A C 1
ATOM 737 O O . ILE A 1 91 ? 9.355 -2.136 -19.005 1.00 82.50 91 ILE A O 1
ATOM 741 N N . PRO A 1 92 ? 7.407 -3.245 -19.136 1.00 82.12 92 PRO A N 1
ATOM 742 C CA . PRO A 1 92 ? 7.480 -3.407 -20.584 1.00 82.12 92 PRO A CA 1
ATOM 743 C C . PRO A 1 92 ? 7.634 -2.075 -21.334 1.00 82.12 92 PRO A C 1
ATOM 745 O O . PRO A 1 92 ? 6.901 -1.119 -21.073 1.00 82.12 92 PRO A O 1
ATOM 748 N N . GLU A 1 93 ? 8.519 -2.025 -22.336 1.00 81.12 93 GLU A N 1
ATOM 749 C CA . GLU A 1 93 ? 8.835 -0.789 -23.076 1.00 81.12 93 GLU A CA 1
ATOM 750 C C . GLU A 1 93 ? 7.613 -0.082 -23.677 1.00 81.12 93 GLU A C 1
ATOM 752 O O . GLU A 1 93 ? 7.583 1.145 -23.768 1.00 81.12 93 GLU A O 1
ATOM 757 N N . PHE A 1 94 ? 6.597 -0.832 -24.115 1.00 79.00 94 PHE A N 1
ATOM 758 C CA . PHE A 1 94 ? 5.402 -0.238 -24.717 1.00 79.00 94 PHE A CA 1
ATOM 759 C C . PHE A 1 94 ? 4.620 0.627 -23.715 1.00 79.00 94 PHE A C 1
ATOM 761 O O . PHE A 1 94 ? 4.020 1.622 -24.110 1.00 79.00 94 PHE A O 1
ATOM 768 N N . ILE A 1 95 ? 4.672 0.302 -22.419 1.00 78.56 95 ILE A N 1
ATOM 769 C CA . ILE A 1 95 ? 4.092 1.122 -21.348 1.00 78.56 95 ILE A CA 1
ATOM 770 C C . ILE A 1 95 ? 4.902 2.408 -21.155 1.00 78.56 95 ILE A C 1
ATOM 772 O O . ILE A 1 95 ? 4.320 3.476 -20.972 1.00 78.56 95 ILE A O 1
ATOM 776 N N . VAL A 1 96 ? 6.233 2.320 -21.228 1.00 76.31 96 VAL A N 1
ATOM 777 C CA . VAL A 1 96 ? 7.131 3.481 -21.109 1.00 76.31 96 VAL A CA 1
ATOM 778 C C . VAL A 1 96 ? 6.890 4.462 -22.262 1.00 76.31 96 VAL A C 1
ATOM 780 O O . VAL A 1 96 ? 6.631 5.638 -22.028 1.00 76.31 96 VAL A O 1
ATOM 783 N N . LYS A 1 97 ? 6.824 3.965 -23.504 1.00 75.06 97 LYS A N 1
ATOM 784 C CA . LYS A 1 97 ? 6.563 4.786 -24.703 1.00 75.06 97 LYS A CA 1
ATOM 785 C C . LYS A 1 97 ? 5.204 5.500 -24.661 1.00 75.06 97 LYS A C 1
ATOM 787 O O . LYS A 1 97 ? 5.079 6.621 -25.163 1.00 75.06 97 LYS A O 1
ATOM 792 N N . LEU A 1 98 ? 4.183 4.878 -24.061 1.00 74.62 98 LEU A N 1
ATOM 793 C CA . LEU A 1 98 ? 2.872 5.506 -23.854 1.00 74.62 98 LEU A CA 1
ATOM 794 C C . LEU A 1 98 ? 2.940 6.689 -22.878 1.00 74.62 98 LEU A C 1
ATOM 796 O O . LEU A 1 98 ? 2.253 7.684 -23.111 1.00 74.62 98 LEU A O 1
ATOM 800 N N . LYS A 1 99 ? 3.773 6.614 -21.830 1.00 70.44 99 LYS A N 1
ATOM 801 C CA . LYS A 1 99 ? 3.987 7.737 -20.902 1.00 70.44 99 LYS A CA 1
ATOM 802 C C . LYS A 1 99 ? 4.656 8.919 -21.584 1.00 70.44 99 LYS A C 1
ATOM 804 O O . LYS A 1 99 ? 4.090 10.007 -21.566 1.00 70.44 99 LYS A O 1
ATOM 809 N N . ASP A 1 100 ? 5.785 8.688 -22.251 1.00 73.25 100 ASP A N 1
ATOM 810 C CA . ASP A 1 100 ? 6.543 9.755 -22.921 1.00 73.25 100 ASP A CA 1
ATOM 811 C C . ASP A 1 100 ? 5.685 10.487 -23.966 1.00 73.25 100 ASP A C 1
ATOM 813 O O . ASP A 1 100 ? 5.783 11.700 -24.160 1.00 73.25 100 ASP A O 1
ATOM 817 N N . SER A 1 101 ? 4.802 9.743 -24.638 1.00 68.56 101 SER A N 1
ATOM 818 C CA . SER A 1 101 ? 3.867 10.290 -25.625 1.00 68.56 101 SER A CA 1
ATOM 819 C C . SER A 1 101 ? 2.731 11.104 -24.998 1.00 68.56 101 SER A C 1
ATOM 821 O O . SER A 1 101 ? 2.216 12.015 -25.646 1.00 68.56 101 SER A O 1
ATOM 823 N N . ALA A 1 102 ? 2.311 10.769 -23.775 1.00 68.38 102 ALA A N 1
ATOM 824 C CA . ALA A 1 102 ? 1.301 11.519 -23.034 1.00 68.38 102 ALA A CA 1
ATOM 825 C C . ALA A 1 102 ? 1.886 12.807 -22.435 1.00 68.38 102 ALA A C 1
ATOM 827 O O . ALA A 1 102 ? 1.242 13.849 -22.504 1.00 68.38 102 ALA A O 1
ATOM 828 N N . GLU A 1 103 ? 3.119 12.761 -21.923 1.00 67.75 103 GLU A N 1
ATOM 829 C CA . GLU A 1 103 ? 3.811 13.929 -21.360 1.00 67.75 103 GLU A CA 1
ATOM 830 C C . GLU A 1 103 ? 4.189 14.963 -22.431 1.00 67.75 103 GLU A C 1
ATOM 832 O O . GLU A 1 103 ? 4.068 16.159 -22.195 1.00 67.75 103 GLU A O 1
ATOM 837 N N . LYS A 1 104 ? 4.551 14.533 -23.649 1.00 64.06 104 LYS A N 1
ATOM 838 C CA . LYS A 1 104 ? 4.814 15.446 -24.782 1.00 64.06 104 LYS A CA 1
ATOM 839 C C . LYS A 1 104 ? 3.581 16.163 -25.337 1.00 64.06 104 LYS A C 1
ATOM 841 O O . LYS A 1 104 ? 3.735 17.062 -26.161 1.00 64.06 104 LYS A O 1
ATOM 846 N N . LYS A 1 105 ? 2.373 15.735 -24.968 1.00 57.28 105 LYS A N 1
ATOM 847 C CA . LYS A 1 105 ? 1.109 16.311 -25.456 1.00 57.28 105 LYS A CA 1
ATOM 848 C C . LYS A 1 105 ? 0.459 17.276 -24.461 1.00 57.28 105 LYS A C 1
ATOM 850 O O . LYS A 1 105 ? -0.651 17.728 -24.740 1.00 57.28 105 LYS A O 1
ATOM 855 N N . SER A 1 106 ? 1.109 17.551 -23.329 1.00 48.72 106 SER A N 1
ATOM 856 C CA . SER A 1 106 ? 0.564 18.370 -22.246 1.00 48.72 106 SER A CA 1
ATOM 857 C C . SER A 1 106 ? 1.252 19.717 -22.095 1.00 48.72 106 SER A C 1
ATOM 859 O O . SER A 1 106 ? 2.406 19.863 -22.552 1.00 48.72 106 SER A O 1
#

pLDDT: mean 82.01, std 12.92, range [39.78, 96.0]